Protein AF-A0A974DK75-F1 (afdb_monomer_lite)

Foldseek 3Di:
DKAAPVGDDDDDFWQADPVVVLVVLLVLLVPPDPPDPSPDPSNVVCVVVVHHSVRMDDDQPDADFDPCPDDDDDPGRGGD

Sequence (80 aa):
MLKCPCGIVYVGQTIRKVKERIKEHKGDIRNFKKDTATDTPVSRHFNMNKHHVSQLKWLVLEVVESPHRGATIGSGCPIV

pLDDT: mean 86.63, std 16.77, range [43.75, 97.56]

Structure (mmCIF, N/CA/C/O backbone):
data_AF-A0A974DK75-F1
#
_entry.id   AF-A0A974DK75-F1
#
loop_
_atom_site.group_PDB
_atom_site.id
_atom_site.type_symbol
_atom_site.label_atom_id
_atom_site.label_alt_id
_atom_site.label_comp_id
_atom_site.label_asym_id
_atom_site.label_entity_id
_atom_site.label_seq_id
_atom_site.pdbx_PDB_ins_code
_atom_site.Cartn_x
_atom_site.Cartn_y
_atom_site.Cartn_z
_atom_site.occupancy
_atom_site.B_iso_or_equiv
_atom_site.auth_seq_id
_atom_site.auth_comp_id
_atom_site.auth_asym_id
_atom_site.auth_atom_id
_atom_site.pdbx_PDB_model_num
ATOM 1 N N . MET A 1 1 ? 1.836 -7.542 -4.122 1.00 92.69 1 MET A N 1
ATOM 2 C CA . MET A 1 1 ? 0.483 -7.759 -3.555 1.00 92.69 1 MET A CA 1
ATOM 3 C C . MET A 1 1 ? 0.401 -7.342 -2.091 1.00 92.69 1 MET A C 1
ATOM 5 O O . MET A 1 1 ? 1.369 -7.496 -1.351 1.00 92.69 1 MET A O 1
ATOM 9 N N . LEU A 1 2 ? -0.768 -6.859 -1.673 1.00 95.50 2 LEU A N 1
ATOM 10 C CA . LEU A 1 2 ? -1.147 -6.549 -0.294 1.00 95.50 2 LEU A CA 1
ATOM 11 C C . LEU A 1 2 ? -2.295 -7.470 0.130 1.00 95.50 2 LEU A C 1
ATOM 13 O O . LEU A 1 2 ? -3.258 -7.616 -0.616 1.00 95.50 2 LEU A O 1
ATOM 17 N N . LYS A 1 3 ? -2.218 -8.069 1.317 1.00 95.56 3 LYS A N 1
ATOM 18 C CA . LYS A 1 3 ? -3.226 -8.994 1.846 1.00 95.56 3 LYS A CA 1
ATOM 19 C C . LYS A 1 3 ? -3.856 -8.441 3.124 1.00 95.56 3 LYS A C 1
ATOM 21 O O . LYS A 1 3 ? -3.149 -8.094 4.073 1.00 95.56 3 LYS A O 1
ATOM 26 N N . CYS A 1 4 ? -5.184 -8.401 3.127 1.00 94.44 4 CYS A N 1
ATOM 27 C CA . CYS A 1 4 ? -6.024 -8.081 4.276 1.00 94.44 4 CYS A CA 1
ATOM 28 C C . CYS A 1 4 ? -6.142 -9.283 5.236 1.00 94.44 4 CYS A C 1
ATOM 30 O O . CYS A 1 4 ? -6.151 -10.427 4.765 1.00 94.44 4 CYS A O 1
ATOM 32 N N . PRO A 1 5 ? -6.316 -9.072 6.558 1.00 93.06 5 PRO A N 1
ATOM 33 C CA . PRO A 1 5 ? -6.700 -10.146 7.486 1.00 93.06 5 PRO A CA 1
ATOM 34 C C . PRO A 1 5 ? -8.013 -10.847 7.096 1.00 93.06 5 PRO A C 1
ATOM 36 O O . PRO A 1 5 ? -8.160 -12.039 7.334 1.00 93.06 5 PRO A O 1
ATOM 39 N N . CYS A 1 6 ? -8.920 -10.134 6.429 1.00 94.50 6 CYS A N 1
ATOM 40 C CA . CYS A 1 6 ? -10.184 -10.629 5.888 1.00 94.50 6 CYS A CA 1
ATOM 41 C C . CYS A 1 6 ? -10.053 -11.525 4.639 1.00 94.50 6 CYS A C 1
ATOM 43 O O . CYS A 1 6 ? -11.056 -11.961 4.086 1.00 94.50 6 CYS A O 1
ATOM 45 N N . GLY A 1 7 ? -8.833 -11.774 4.148 1.00 92.38 7 GLY A N 1
ATOM 46 C CA . GLY A 1 7 ? -8.583 -12.648 2.997 1.00 92.38 7 GLY A CA 1
ATOM 47 C C . GLY A 1 7 ? -8.610 -11.958 1.630 1.00 92.38 7 GLY A C 1
ATOM 48 O O . GLY A 1 7 ? -8.109 -12.534 0.668 1.00 92.38 7 GLY A O 1
ATOM 49 N N . ILE A 1 8 ? -9.093 -10.715 1.542 1.00 94.88 8 ILE A N 1
ATOM 50 C CA . ILE A 1 8 ? -9.076 -9.923 0.301 1.00 94.88 8 ILE A CA 1
ATOM 51 C C . ILE A 1 8 ? -7.644 -9.478 -0.034 1.00 94.88 8 ILE A C 1
ATOM 53 O O . ILE A 1 8 ? -6.834 -9.177 0.852 1.00 94.88 8 ILE A O 1
ATOM 57 N N . VAL A 1 9 ? -7.328 -9.435 -1.329 1.00 95.50 9 VAL A N 1
ATOM 58 C CA . VAL A 1 9 ? -6.000 -9.095 -1.850 1.00 95.50 9 VAL A CA 1
ATOM 59 C C . VAL A 1 9 ? -6.090 -7.892 -2.785 1.00 95.50 9 VAL A C 1
ATOM 61 O O . VAL A 1 9 ? -6.986 -7.808 -3.618 1.00 95.50 9 VAL A O 1
ATOM 64 N N . TYR A 1 10 ? -5.127 -6.980 -2.666 1.00 96.19 10 TYR A N 1
ATOM 65 C CA . TYR A 1 10 ? -4.880 -5.911 -3.626 1.00 96.19 10 TYR A CA 1
ATOM 66 C C . TYR A 1 10 ? -3.587 -6.195 -4.394 1.00 96.19 10 TYR A C 1
ATOM 68 O O . TYR A 1 10 ? -2.534 -6.471 -3.804 1.00 96.19 10 TYR A O 1
ATOM 76 N N . VAL A 1 11 ? -3.655 -6.100 -5.716 1.00 94.44 11 VAL A N 1
ATOM 77 C CA . VAL A 1 11 ? -2.503 -6.222 -6.608 1.00 94.44 11 VAL A CA 1
ATOM 78 C C . VAL A 1 11 ? -2.342 -4.896 -7.332 1.00 94.44 11 VAL A C 1
ATOM 80 O O . VAL A 1 11 ? -3.296 -4.356 -7.878 1.00 94.44 11 VAL A O 1
ATOM 83 N N . GLY A 1 12 ? -1.131 -4.358 -7.291 1.00 92.12 12 GLY A N 1
ATOM 84 C CA . GLY A 1 12 ? -0.763 -3.146 -7.998 1.00 92.12 12 GLY A CA 1
ATOM 85 C C . GLY A 1 12 ? 0.696 -3.237 -8.406 1.00 92.12 12 GLY A C 1
ATOM 86 O O . GLY A 1 12 ? 1.465 -3.951 -7.759 1.00 92.12 12 GLY A O 1
ATOM 87 N N . GLN A 1 13 ? 1.029 -2.512 -9.465 1.00 91.00 13 GLN A N 1
ATOM 88 C CA . GLN A 1 13 ? 2.365 -2.433 -10.036 1.00 91.00 13 GLN A CA 1
ATOM 89 C C . GLN A 1 13 ? 3.045 -1.130 -9.602 1.00 91.00 13 GLN A C 1
ATOM 91 O O . GLN A 1 13 ? 2.373 -0.115 -9.382 1.00 91.00 13 GLN A O 1
ATOM 96 N N . THR A 1 14 ? 4.369 -1.124 -9.480 1.00 90.44 14 THR A N 1
ATOM 97 C CA . THR A 1 14 ? 5.132 0.102 -9.197 1.00 90.44 14 THR A CA 1
ATOM 98 C C . THR A 1 14 ? 6.462 0.109 -9.932 1.00 90.44 14 THR A C 1
ATOM 100 O O . THR A 1 14 ? 7.147 -0.881 -9.954 1.00 90.44 14 THR A O 1
ATOM 103 N N . ILE A 1 15 ? 6.908 1.228 -10.499 1.00 88.00 15 ILE A N 1
ATOM 104 C CA . ILE A 1 15 ? 8.307 1.323 -10.974 1.00 88.00 15 ILE A CA 1
ATOM 105 C C . ILE A 1 15 ? 9.270 1.728 -9.850 1.00 88.00 15 ILE A C 1
ATOM 107 O O . ILE A 1 15 ? 10.482 1.620 -9.980 1.00 88.00 15 ILE A O 1
ATOM 111 N N . ARG A 1 16 ? 8.744 2.233 -8.731 1.00 87.12 16 ARG A N 1
ATOM 112 C CA . ARG A 1 16 ? 9.538 2.668 -7.574 1.00 87.12 16 ARG A CA 1
ATOM 113 C C . ARG A 1 16 ? 9.890 1.488 -6.677 1.00 87.12 16 ARG A C 1
ATOM 115 O O . ARG A 1 16 ? 9.261 0.437 -6.745 1.00 87.12 16 ARG A O 1
ATOM 122 N N . LYS A 1 17 ? 10.845 1.686 -5.763 1.00 90.00 17 LYS A N 1
ATOM 123 C CA . LYS A 1 17 ? 11.242 0.675 -4.771 1.00 90.00 17 LYS A CA 1
ATOM 124 C C . LYS A 1 17 ? 10.016 0.174 -4.001 1.00 90.00 17 LYS A C 1
ATOM 126 O O . LYS A 1 17 ? 9.341 0.961 -3.338 1.00 90.00 17 LYS A O 1
ATOM 131 N N . VAL A 1 18 ? 9.788 -1.143 -3.992 1.00 91.38 18 VAL A N 1
ATOM 132 C CA . VAL A 1 18 ? 8.633 -1.762 -3.307 1.00 91.38 18 VAL A CA 1
ATOM 133 C C . VAL A 1 18 ? 8.483 -1.261 -1.873 1.00 91.38 18 VAL A C 1
ATOM 135 O O . VAL A 1 18 ? 7.391 -0.883 -1.464 1.00 91.38 18 VAL A O 1
ATOM 138 N N . LYS A 1 19 ? 9.576 -1.190 -1.102 1.00 92.62 19 LYS A N 1
ATOM 139 C CA . LYS A 1 19 ? 9.530 -0.738 0.300 1.00 92.62 19 LYS A CA 1
ATOM 140 C C . LYS A 1 19 ? 8.955 0.673 0.462 1.00 92.62 19 LYS A C 1
ATOM 142 O O . LYS A 1 19 ? 8.236 0.914 1.430 1.00 92.62 19 LYS A O 1
ATOM 147 N N . GLU A 1 20 ? 9.252 1.582 -0.464 1.00 95.19 20 GLU A N 1
ATOM 148 C CA . GLU A 1 20 ? 8.699 2.939 -0.469 1.00 95.19 20 GLU A CA 1
ATOM 149 C C . GLU A 1 20 ? 7.194 2.886 -0.721 1.00 95.19 20 GLU A C 1
ATOM 151 O O . GLU A 1 20 ? 6.420 3.396 0.085 1.00 95.19 20 GLU A O 1
ATOM 156 N N . ARG A 1 21 ? 6.769 2.137 -1.745 1.00 95.38 21 ARG A N 1
ATOM 157 C CA . ARG A 1 21 ? 5.349 1.968 -2.068 1.00 95.38 21 ARG A CA 1
ATOM 158 C C . ARG A 1 21 ? 4.549 1.332 -0.927 1.00 95.38 21 ARG A C 1
ATOM 160 O O . ARG A 1 21 ? 3.432 1.748 -0.632 1.00 95.38 21 ARG A O 1
ATOM 167 N N . ILE A 1 22 ? 5.124 0.351 -0.233 1.00 95.50 22 ILE A N 1
ATOM 168 C CA . ILE A 1 22 ? 4.5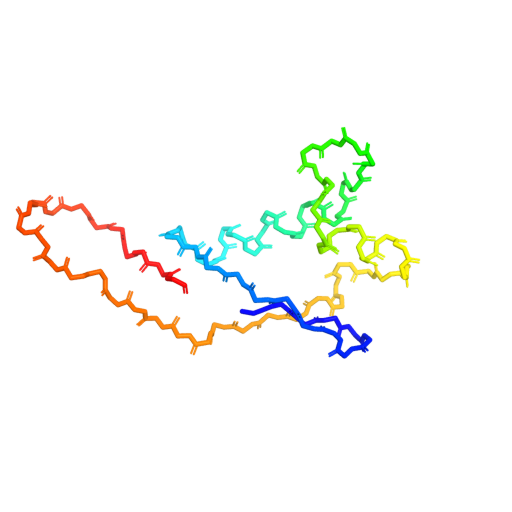11 -0.250 0.960 1.00 95.50 22 ILE A CA 1
ATOM 169 C C . ILE A 1 22 ? 4.413 0.768 2.107 1.00 95.50 22 ILE A C 1
ATOM 171 O O . ILE A 1 22 ? 3.417 0.774 2.834 1.00 95.50 22 ILE A O 1
ATOM 175 N N . LYS A 1 23 ? 5.424 1.628 2.294 1.00 96.62 23 LYS A N 1
ATOM 176 C CA . LYS A 1 23 ? 5.401 2.684 3.318 1.00 96.62 23 LYS A CA 1
ATOM 177 C C . LYS A 1 23 ? 4.294 3.702 3.040 1.00 96.62 23 LYS A C 1
ATOM 179 O O . LYS A 1 23 ? 3.591 4.060 3.982 1.00 96.62 23 LYS A O 1
ATOM 184 N N . GLU A 1 24 ? 4.116 4.107 1.785 1.00 96.12 24 GLU A N 1
ATOM 185 C CA . GLU A 1 24 ? 3.018 4.982 1.350 1.00 96.12 24 GLU A CA 1
ATOM 186 C C . GLU A 1 24 ? 1.659 4.371 1.674 1.00 96.12 24 GLU A C 1
ATOM 188 O O . GLU A 1 24 ? 0.908 4.961 2.439 1.00 96.12 24 GLU A O 1
ATOM 193 N N . HIS A 1 25 ? 1.399 3.134 1.232 1.00 96.25 25 HIS A N 1
ATOM 194 C CA . HIS A 1 25 ? 0.134 2.454 1.524 1.00 96.25 25 HIS A CA 1
ATOM 195 C C . HIS A 1 25 ? -0.156 2.369 3.028 1.00 96.25 25 HIS A C 1
ATOM 197 O O . HIS A 1 25 ? -1.286 2.575 3.466 1.00 96.25 25 HIS A O 1
ATOM 203 N N . LYS A 1 26 ? 0.864 2.098 3.854 1.00 96.62 26 LYS A N 1
ATOM 204 C CA . LYS A 1 26 ? 0.717 2.126 5.318 1.00 96.62 26 LYS A CA 1
ATOM 205 C C . LYS A 1 26 ? 0.409 3.531 5.848 1.00 96.62 26 LYS A C 1
ATOM 207 O O . LYS A 1 26 ? -0.313 3.650 6.836 1.00 96.62 26 LYS A O 1
ATOM 212 N N . GLY A 1 27 ? 0.972 4.571 5.239 1.00 97.56 27 GLY A N 1
ATOM 213 C CA . GLY A 1 27 ? 0.666 5.971 5.533 1.00 97.56 27 GLY A CA 1
ATOM 214 C C . GLY A 1 27 ? -0.776 6.335 5.183 1.00 97.56 27 GLY A C 1
ATOM 215 O O . GLY A 1 27 ? -1.466 6.899 6.029 1.00 97.56 27 GLY A O 1
ATOM 216 N N . ASP A 1 28 ? -1.246 5.935 4.002 1.00 97.50 28 ASP A N 1
ATOM 217 C CA . ASP A 1 28 ? -2.613 6.180 3.531 1.00 97.50 28 ASP A CA 1
ATOM 218 C C . ASP A 1 28 ? -3.648 5.515 4.442 1.00 97.50 28 ASP A C 1
ATOM 220 O O . ASP A 1 28 ? -4.659 6.121 4.779 1.00 97.50 28 ASP A O 1
ATOM 224 N N . ILE A 1 29 ? -3.381 4.281 4.893 1.00 97.19 29 ILE A N 1
ATOM 225 C CA . ILE A 1 29 ? -4.247 3.568 5.847 1.00 97.19 29 ILE A CA 1
ATOM 226 C C . ILE A 1 29 ? -4.316 4.310 7.188 1.00 97.19 29 ILE A C 1
ATOM 228 O O . ILE A 1 29 ? -5.397 4.454 7.751 1.00 97.19 29 ILE A O 1
ATOM 232 N N . ARG A 1 30 ? -3.176 4.775 7.721 1.00 97.00 30 ARG A N 1
ATOM 233 C CA . ARG A 1 30 ? -3.129 5.476 9.019 1.00 97.00 30 ARG A CA 1
ATOM 234 C C . ARG A 1 30 ? -3.811 6.839 8.977 1.00 97.00 30 ARG A C 1
ATOM 236 O O . ARG A 1 30 ? -4.438 7.227 9.953 1.00 97.00 30 ARG A O 1
ATOM 243 N N . ASN A 1 31 ? -3.660 7.554 7.867 1.00 96.88 31 ASN A N 1
ATOM 244 C CA . ASN A 1 31 ? -4.136 8.924 7.695 1.00 96.88 31 ASN A CA 1
ATOM 245 C C . ASN A 1 31 ? -5.355 8.991 6.768 1.00 96.88 31 ASN A C 1
ATOM 247 O O . ASN A 1 31 ? -5.532 9.980 6.051 1.00 96.88 31 ASN A O 1
ATOM 251 N N . PHE A 1 32 ? -6.163 7.929 6.735 1.00 97.38 32 PHE A N 1
ATOM 252 C CA . PHE A 1 32 ? -7.308 7.851 5.842 1.00 97.38 32 PHE A CA 1
ATOM 253 C C . PHE A 1 32 ? -8.271 9.019 6.089 1.00 97.38 32 PHE A C 1
ATOM 255 O O . PHE A 1 32 ? -8.765 9.212 7.202 1.00 97.38 32 PHE A O 1
ATOM 262 N N . LYS A 1 33 ? -8.558 9.774 5.028 1.00 97.00 33 LYS A N 1
ATOM 263 C CA . LYS A 1 33 ? -9.605 10.794 4.988 1.00 97.00 33 LYS A CA 1
ATOM 264 C C . LYS A 1 33 ? -10.346 10.665 3.667 1.00 97.00 33 LYS A C 1
ATOM 266 O O . LYS A 1 33 ? -9.714 10.628 2.611 1.00 97.00 33 LYS A O 1
ATOM 271 N N . LYS A 1 34 ? -11.674 10.599 3.741 1.00 96.12 34 LYS A N 1
ATOM 272 C CA . LYS A 1 34 ? -12.538 10.497 2.565 1.00 96.12 34 LYS A CA 1
ATOM 273 C C . LYS A 1 34 ? -12.333 11.712 1.652 1.00 96.12 34 LYS A C 1
ATOM 275 O O . LYS A 1 34 ? -12.133 12.812 2.164 1.00 96.12 34 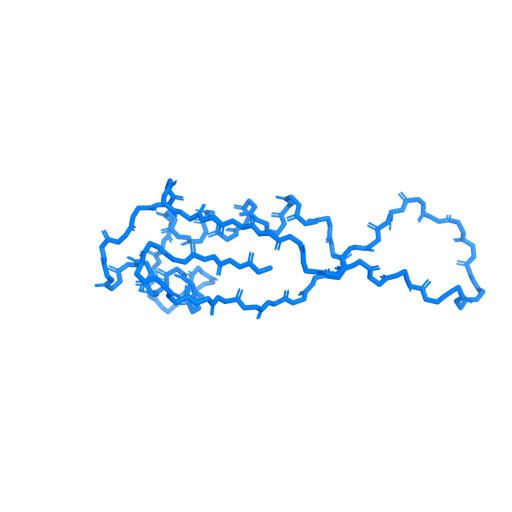LYS A O 1
ATOM 280 N N . ASP A 1 35 ? -12.373 11.491 0.340 1.00 95.31 35 ASP A N 1
ATOM 281 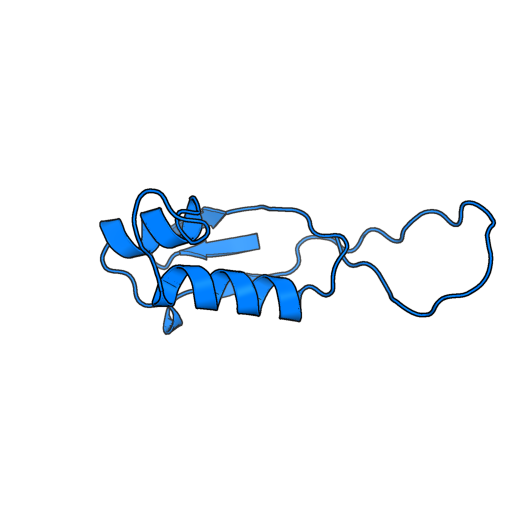C CA . ASP A 1 35 ? -12.263 12.543 -0.682 1.00 95.31 35 ASP A CA 1
ATOM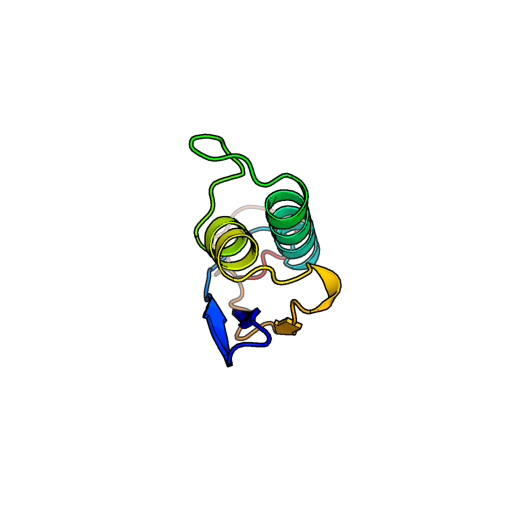 282 C C . ASP A 1 35 ? -10.911 13.294 -0.653 1.00 95.31 35 ASP A C 1
ATOM 284 O O . ASP A 1 35 ? -10.810 14.466 -1.014 1.00 95.31 35 ASP A O 1
ATOM 288 N N . THR A 1 36 ? -9.839 12.614 -0.226 1.00 96.56 36 THR A N 1
ATOM 289 C CA . THR A 1 36 ? -8.464 13.147 -0.237 1.00 96.56 36 THR A CA 1
ATOM 290 C C . THR A 1 36 ? -7.496 12.210 -0.959 1.00 96.56 36 THR A C 1
ATOM 292 O O . THR A 1 36 ? -7.857 11.102 -1.350 1.00 96.56 36 THR A O 1
ATOM 295 N N . ALA A 1 37 ? -6.228 12.612 -1.093 1.00 94.62 37 ALA A N 1
ATOM 296 C CA . ALA A 1 37 ? -5.184 11.772 -1.685 1.00 94.62 37 ALA A CA 1
ATOM 297 C C . ALA A 1 37 ? -4.962 10.440 -0.936 1.00 94.62 37 ALA A C 1
ATOM 299 O O . ALA A 1 37 ? -4.483 9.481 -1.537 1.00 94.62 37 ALA A O 1
ATOM 300 N N . THR A 1 38 ? -5.332 10.357 0.350 1.00 96.75 38 THR A N 1
ATOM 301 C CA . THR A 1 38 ? -5.248 9.109 1.124 1.00 96.75 38 THR A CA 1
ATOM 302 C C . THR A 1 38 ? -6.477 8.219 0.947 1.00 96.75 38 THR A C 1
ATOM 304 O O . THR A 1 38 ? -6.499 7.127 1.512 1.00 96.75 38 THR A O 1
ATOM 307 N N . ASP A 1 39 ? -7.484 8.616 0.156 1.00 97.12 39 ASP A N 1
ATOM 308 C CA . ASP A 1 39 ? -8.670 7.807 -0.170 1.00 97.12 39 ASP A CA 1
ATOM 309 C C . ASP A 1 39 ? -8.387 6.781 -1.282 1.00 97.12 39 ASP A C 1
ATOM 311 O O . ASP A 1 39 ? -8.992 6.742 -2.357 1.00 97.12 39 ASP A O 1
ATOM 315 N N . THR A 1 40 ? -7.424 5.909 -1.010 1.00 96.50 40 THR A N 1
ATOM 316 C CA . THR A 1 40 ? -7.115 4.766 -1.867 1.00 96.50 40 THR A CA 1
ATOM 317 C C . THR A 1 40 ? -8.085 3.609 -1.593 1.00 96.50 40 THR A C 1
ATOM 319 O O . THR A 1 40 ? -8.614 3.490 -0.484 1.00 96.50 40 THR A O 1
ATOM 322 N N . PRO A 1 41 ? -8.280 2.674 -2.543 1.00 95.88 41 PRO A N 1
ATOM 323 C CA . PRO A 1 41 ? -9.093 1.481 -2.302 1.00 95.88 41 PRO A CA 1
ATOM 324 C C . PRO A 1 41 ? -8.649 0.680 -1.068 1.00 95.88 41 PRO A C 1
ATOM 326 O O . PRO A 1 41 ? -9.482 0.162 -0.326 1.00 95.88 41 PRO A O 1
ATOM 329 N N . VAL A 1 42 ? -7.336 0.612 -0.816 1.00 96.12 42 VAL A N 1
ATOM 330 C CA . VAL A 1 42 ? -6.756 -0.134 0.309 1.00 96.12 42 VAL A CA 1
ATOM 331 C C . VAL A 1 42 ? -7.063 0.555 1.638 1.00 96.12 42 VAL A C 1
ATOM 333 O O . VAL A 1 42 ? -7.555 -0.086 2.564 1.00 96.12 42 VAL A O 1
ATOM 336 N N . SER A 1 43 ? -6.804 1.858 1.745 1.00 97.00 43 SER A N 1
ATOM 337 C CA . SER A 1 43 ? -7.052 2.623 2.974 1.00 97.00 43 SER A CA 1
ATOM 338 C C . SER A 1 43 ? -8.541 2.730 3.294 1.00 97.00 43 SER A C 1
ATOM 340 O O . SER A 1 43 ? -8.933 2.504 4.439 1.00 97.00 43 SER A O 1
ATOM 342 N N . ARG A 1 44 ? -9.385 2.951 2.281 1.00 97.44 44 ARG A N 1
ATOM 343 C CA . ARG A 1 44 ? -10.844 2.936 2.424 1.00 97.44 44 ARG A CA 1
ATOM 344 C C . ARG A 1 44 ? -11.355 1.590 2.922 1.00 97.44 44 ARG A C 1
ATOM 346 O O . ARG A 1 44 ? -12.124 1.555 3.880 1.00 97.44 44 ARG A O 1
ATOM 353 N N . HIS A 1 45 ? -10.885 0.487 2.338 1.00 96.94 45 HIS A N 1
ATOM 354 C CA . HIS A 1 45 ? -11.239 -0.857 2.790 1.00 96.94 45 HIS A CA 1
ATOM 355 C C . HIS A 1 45 ? -10.847 -1.091 4.258 1.00 96.94 45 HIS A C 1
ATOM 357 O O . HIS A 1 45 ? -11.671 -1.563 5.043 1.00 96.94 45 HIS A O 1
ATOM 363 N N . PHE A 1 46 ? -9.622 -0.724 4.650 1.00 97.19 46 PHE A N 1
ATOM 364 C CA . PHE A 1 46 ? -9.158 -0.864 6.035 1.00 97.19 46 PHE A CA 1
ATOM 365 C C . PHE A 1 46 ? -9.995 -0.030 7.012 1.00 97.19 46 PHE A C 1
ATOM 367 O O . PHE A 1 46 ? -10.369 -0.531 8.072 1.00 97.19 46 PHE A O 1
ATOM 374 N N . ASN A 1 47 ? -10.349 1.205 6.644 1.00 96.75 47 ASN A N 1
ATOM 375 C CA . ASN A 1 47 ? -11.188 2.069 7.471 1.00 96.75 47 ASN A CA 1
ATOM 376 C C . ASN A 1 47 ? -12.624 1.531 7.626 1.00 96.75 47 ASN A C 1
ATOM 378 O O . ASN A 1 47 ? -13.164 1.531 8.735 1.00 96.75 47 ASN A O 1
ATOM 382 N N . MET A 1 48 ? -13.234 1.046 6.538 1.00 96.56 48 MET A N 1
ATOM 383 C CA . MET A 1 48 ? -14.591 0.481 6.555 1.00 96.56 48 MET A CA 1
ATOM 384 C C . MET A 1 48 ? -14.675 -0.797 7.395 1.00 96.56 48 MET A C 1
ATOM 386 O O . MET A 1 48 ? -15.627 -0.969 8.149 1.00 96.56 48 MET A O 1
ATOM 390 N N . ASN A 1 49 ? -13.659 -1.660 7.315 1.00 96.25 49 ASN A N 1
ATOM 391 C CA . ASN A 1 49 ? -13.627 -2.947 8.019 1.00 96.25 49 ASN A CA 1
ATOM 392 C C . ASN A 1 49 ? -12.931 -2.880 9.391 1.00 96.25 49 ASN A C 1
ATOM 394 O O . ASN A 1 49 ? -12.677 -3.915 10.005 1.00 96.25 49 ASN A O 1
ATOM 398 N N . LYS A 1 50 ? -12.599 -1.672 9.874 1.00 95.31 50 LYS A N 1
ATOM 399 C CA . LYS A 1 50 ? -11.911 -1.434 11.159 1.00 95.31 50 LYS A CA 1
ATOM 400 C C . LYS A 1 50 ? -10.634 -2.269 11.324 1.00 95.31 50 LYS A C 1
ATOM 402 O O . LYS A 1 50 ? -10.307 -2.733 12.414 1.00 95.31 50 LYS A O 1
ATOM 407 N N . HIS A 1 51 ? -9.900 -2.459 10.232 1.00 96.06 51 HIS A N 1
ATOM 408 C CA . HIS A 1 51 ? -8.626 -3.166 10.239 1.00 96.06 51 HIS A CA 1
ATOM 409 C C . HIS A 1 51 ? -7.483 -2.228 10.609 1.00 96.06 51 HIS A C 1
ATOM 411 O O . HIS A 1 51 ? -7.445 -1.064 10.212 1.00 96.06 51 HIS A O 1
ATOM 417 N N . HIS A 1 52 ? -6.505 -2.757 11.336 1.00 95.25 52 HIS A N 1
ATOM 418 C CA . HIS A 1 52 ? -5.318 -2.016 11.719 1.00 95.25 52 HIS A CA 1
ATOM 419 C C . HIS A 1 52 ? -4.181 -2.240 10.720 1.00 95.25 52 HIS A C 1
ATOM 421 O O . HIS A 1 52 ? -3.962 -3.341 10.217 1.00 95.25 52 HIS A O 1
ATOM 427 N N . VAL A 1 53 ? -3.380 -1.201 10.481 1.00 95.69 53 VAL A N 1
ATOM 428 C CA . VAL A 1 53 ? -2.242 -1.243 9.547 1.00 95.69 53 VAL A CA 1
ATOM 429 C C . VAL A 1 53 ? -1.208 -2.328 9.885 1.00 95.69 53 VAL A C 1
ATOM 431 O O . VAL A 1 53 ? -0.516 -2.814 8.992 1.00 95.69 53 VAL A O 1
ATOM 434 N N . SER A 1 54 ? -1.095 -2.741 11.155 1.00 95.44 54 SER A N 1
ATOM 435 C CA . SER A 1 54 ? -0.200 -3.838 11.563 1.00 95.44 54 SER A CA 1
ATOM 436 C C . SER A 1 54 ? -0.632 -5.204 11.021 1.00 95.44 54 SER A C 1
ATOM 438 O O . SER A 1 54 ? 0.196 -6.104 10.924 1.00 95.44 54 SER A O 1
ATOM 440 N N . GLN A 1 55 ? -1.904 -5.356 10.645 1.00 94.75 55 GLN A N 1
ATOM 441 C CA . GLN A 1 55 ? -2.457 -6.593 10.093 1.00 94.75 55 GLN A CA 1
ATOM 442 C C . GLN A 1 55 ? -2.200 -6.723 8.583 1.00 94.75 55 GLN A C 1
ATOM 444 O O . GLN A 1 55 ? -2.407 -7.795 8.016 1.00 94.75 55 GLN A O 1
ATOM 449 N N . LEU A 1 56 ? -1.743 -5.648 7.926 1.00 95.50 56 LEU A N 1
ATOM 450 C CA . LEU A 1 56 ? -1.421 -5.645 6.504 1.00 95.50 56 LEU A CA 1
ATOM 451 C C . LEU A 1 56 ? -0.189 -6.518 6.231 1.00 95.50 56 LEU A C 1
ATOM 453 O O . LEU A 1 56 ? 0.924 -6.200 6.661 1.00 95.50 56 LEU A O 1
ATOM 457 N N . LYS A 1 57 ? -0.375 -7.576 5.441 1.00 96.31 57 LYS A N 1
ATOM 458 C CA . LYS A 1 57 ? 0.720 -8.402 4.913 1.00 96.31 57 LYS A CA 1
ATOM 459 C C . LYS A 1 57 ? 1.000 -8.022 3.463 1.00 96.31 57 LYS A C 1
ATOM 461 O O . LYS A 1 57 ? 0.104 -7.569 2.756 1.00 96.31 57 LYS A O 1
ATOM 466 N N . TRP A 1 58 ? 2.233 -8.200 3.006 1.00 95.88 58 TRP A N 1
ATOM 467 C CA . TRP A 1 58 ? 2.612 -7.909 1.626 1.00 95.88 58 TRP A CA 1
ATOM 468 C C . TRP A 1 58 ? 3.622 -8.929 1.113 1.00 95.88 58 TRP A C 1
ATOM 470 O O . TRP A 1 58 ? 4.349 -9.537 1.896 1.00 95.88 58 TRP A O 1
ATOM 480 N N . LEU A 1 59 ? 3.628 -9.114 -0.202 1.00 95.31 59 LEU A N 1
ATOM 481 C CA . LEU A 1 59 ? 4.521 -10.020 -0.918 1.00 95.31 59 LEU A CA 1
ATOM 482 C C . LEU A 1 59 ? 4.807 -9.434 -2.306 1.00 95.31 59 LEU A C 1
ATOM 484 O O . LEU A 1 59 ? 3.905 -8.861 -2.923 1.00 95.31 59 LEU A O 1
ATOM 488 N N . VAL A 1 60 ? 6.040 -9.565 -2.793 1.00 94.31 60 VAL A N 1
ATOM 489 C CA . VAL A 1 60 ? 6.386 -9.276 -4.196 1.00 94.31 60 VAL A CA 1
ATOM 490 C C . VAL A 1 60 ? 6.011 -10.498 -5.024 1.00 94.31 60 VAL A C 1
ATOM 492 O O . VAL A 1 60 ? 6.413 -11.601 -4.670 1.00 94.31 60 VAL A O 1
ATOM 495 N N . LEU A 1 61 ? 5.195 -10.305 -6.060 1.00 93.56 61 LEU A N 1
ATOM 496 C CA . LEU A 1 61 ? 4.749 -11.407 -6.918 1.00 93.56 61 LEU A CA 1
ATOM 497 C C . LEU A 1 61 ? 5.763 -11.699 -8.017 1.00 93.56 61 LEU A C 1
ATOM 499 O O . LEU A 1 61 ? 6.097 -12.851 -8.256 1.00 93.56 61 LEU A O 1
ATOM 503 N N . GLU A 1 62 ? 6.256 -10.647 -8.656 1.00 90.88 62 GLU A N 1
ATOM 504 C CA . GLU A 1 62 ? 7.150 -10.734 -9.797 1.00 90.88 62 GLU A CA 1
ATOM 505 C C . GLU A 1 62 ? 8.103 -9.541 -9.761 1.00 90.88 62 GLU A C 1
ATOM 507 O O . GLU A 1 62 ? 7.739 -8.477 -9.267 1.00 90.88 62 GLU A O 1
ATOM 512 N N . VAL A 1 63 ? 9.322 -9.727 -10.262 1.00 88.19 63 VAL A N 1
ATOM 513 C CA . VAL A 1 63 ? 10.259 -8.637 -10.535 1.00 88.19 63 VAL A CA 1
ATOM 514 C C . VAL A 1 63 ? 10.589 -8.702 -12.018 1.00 88.19 63 VAL A C 1
ATOM 516 O O . VAL A 1 63 ? 11.399 -9.516 -12.446 1.00 88.19 63 VAL A O 1
ATOM 519 N N . VAL A 1 64 ? 9.927 -7.861 -12.803 1.00 82.62 64 VAL A N 1
ATOM 520 C CA . VAL A 1 64 ? 10.226 -7.659 -14.222 1.00 82.62 64 VAL A CA 1
ATOM 521 C C . VAL A 1 64 ? 11.369 -6.663 -14.335 1.00 82.62 64 VAL A C 1
ATOM 523 O O . VAL A 1 64 ? 11.236 -5.496 -13.957 1.00 82.62 64 VAL A O 1
ATOM 526 N N . GLU A 1 65 ? 12.492 -7.123 -14.875 1.00 74.12 65 GLU A N 1
ATOM 527 C CA . GLU A 1 65 ? 13.588 -6.244 -15.258 1.00 74.12 65 GLU A CA 1
ATOM 52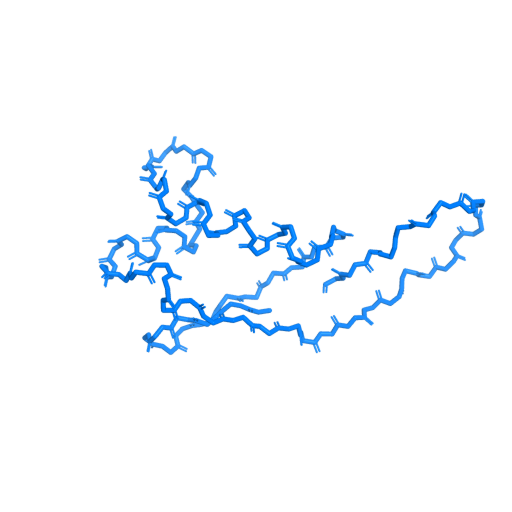8 C C . GLU A 1 65 ? 13.139 -5.366 -16.429 1.00 74.12 65 GLU A C 1
ATOM 530 O O . GLU A 1 65 ? 12.611 -5.850 -17.432 1.00 74.12 65 GLU A O 1
ATOM 535 N N . SER A 1 66 ? 13.327 -4.051 -16.311 1.00 67.38 66 SER A N 1
ATOM 536 C CA . SER A 1 66 ? 13.054 -3.146 -17.424 1.00 67.38 66 SER A CA 1
ATOM 537 C C . SER A 1 66 ? 13.948 -3.535 -18.608 1.00 67.38 66 SER A C 1
ATOM 539 O O . SER A 1 66 ? 15.171 -3.552 -18.429 1.00 67.38 66 SER A O 1
ATOM 541 N N . PRO A 1 67 ? 13.398 -3.803 -19.810 1.00 59.94 67 PRO A N 1
ATOM 542 C CA . PRO A 1 67 ? 14.232 -4.053 -20.971 1.00 59.94 67 PRO A CA 1
ATOM 543 C C . PRO A 1 67 ? 15.161 -2.854 -21.161 1.00 59.94 67 PRO A C 1
ATOM 545 O O . PRO A 1 67 ? 14.692 -1.713 -21.176 1.00 59.94 67 PRO A O 1
ATOM 548 N N . HIS A 1 68 ? 16.464 -3.116 -21.287 1.00 54.31 68 HIS A N 1
ATOM 549 C CA . HIS A 1 68 ? 17.479 -2.120 -21.630 1.00 54.31 68 HIS A CA 1
ATOM 550 C C . HIS A 1 68 ? 17.113 -1.489 -22.989 1.00 54.31 68 HIS A C 1
ATOM 552 O O . HIS A 1 68 ? 17.563 -1.931 -24.043 1.00 54.31 68 HIS A O 1
ATOM 558 N N . ARG A 1 69 ? 16.271 -0.451 -23.003 1.00 60.50 69 ARG A N 1
ATOM 559 C CA . ARG A 1 69 ? 16.214 0.477 -24.136 1.00 60.50 69 ARG A CA 1
ATOM 560 C C . ARG A 1 69 ? 17.431 1.366 -23.965 1.00 60.50 69 ARG A C 1
ATOM 562 O O . ARG A 1 69 ? 17.486 2.121 -23.002 1.00 60.50 69 ARG A O 1
ATOM 569 N N . GLY A 1 70 ? 18.432 1.177 -24.822 1.00 58.34 70 GLY A N 1
ATOM 570 C CA . GLY A 1 70 ? 19.741 1.818 -24.715 1.00 58.34 70 GLY A CA 1
ATOM 571 C C . GLY A 1 70 ? 19.658 3.312 -24.395 1.00 58.34 70 GLY A C 1
ATOM 572 O O . GLY A 1 70 ? 19.370 4.112 -25.276 1.00 58.34 70 GLY A O 1
ATOM 573 N N . ALA A 1 71 ? 19.910 3.661 -23.132 1.00 53.34 71 ALA A N 1
ATOM 574 C CA . ALA A 1 71 ? 20.246 4.997 -22.652 1.00 53.34 71 ALA A CA 1
ATOM 575 C C . ALA A 1 71 ? 20.786 4.889 -21.208 1.00 53.34 71 ALA A C 1
ATOM 577 O O . ALA A 1 71 ? 20.043 4.711 -20.250 1.00 53.34 71 ALA A O 1
ATOM 578 N N . THR A 1 72 ? 22.113 4.919 -21.114 1.00 47.19 72 THR A N 1
ATOM 579 C CA . THR A 1 72 ? 22.996 5.378 -20.025 1.00 47.19 72 THR A CA 1
ATOM 580 C C . THR A 1 72 ? 22.516 5.313 -18.557 1.00 47.19 72 THR A C 1
ATOM 582 O O . THR A 1 72 ? 21.780 6.165 -18.076 1.00 47.19 72 THR A O 1
ATOM 585 N N . ILE A 1 73 ? 23.063 4.320 -17.841 1.00 53.84 73 ILE A N 1
ATOM 586 C CA . ILE A 1 73 ? 23.424 4.226 -16.408 1.00 53.84 73 ILE A CA 1
ATOM 587 C C . ILE A 1 73 ? 22.791 5.261 -15.452 1.00 53.84 73 ILE A C 1
ATOM 589 O O . ILE A 1 73 ? 23.326 6.342 -15.218 1.00 53.84 73 ILE A O 1
ATOM 593 N N . GLY A 1 74 ? 21.733 4.831 -14.767 1.00 43.75 74 GLY A N 1
ATOM 594 C CA . GLY A 1 74 ? 21.298 5.372 -13.483 1.00 43.75 74 GLY A CA 1
ATOM 595 C C . GLY A 1 74 ? 20.816 4.216 -12.615 1.00 43.75 74 GLY A C 1
ATOM 596 O O . GLY A 1 74 ? 19.751 3.655 -12.852 1.00 43.75 74 GLY A O 1
ATOM 597 N N . SER A 1 75 ? 21.634 3.810 -11.649 1.00 48.22 75 SER A N 1
ATOM 598 C CA . SER A 1 75 ? 21.410 2.711 -10.708 1.00 48.22 75 SER A CA 1
ATOM 599 C C . SER A 1 75 ? 20.178 2.942 -9.826 1.00 48.22 75 SER A C 1
ATOM 601 O O . SER A 1 75 ? 20.250 3.368 -8.675 1.00 48.22 75 SER A O 1
ATOM 603 N N . GLY A 1 76 ? 19.011 2.609 -10.356 1.00 49.59 76 GLY A N 1
ATOM 604 C CA . GLY A 1 76 ? 17.783 2.500 -9.592 1.00 49.59 76 GLY A CA 1
ATOM 605 C C . GLY A 1 76 ? 16.971 1.355 -10.145 1.00 49.59 76 GLY A C 1
ATOM 606 O O . GLY A 1 76 ? 16.172 1.588 -11.037 1.00 49.59 76 GLY A O 1
ATOM 607 N N . CYS A 1 77 ? 17.186 0.138 -9.627 1.00 45.44 77 CYS A N 1
ATOM 608 C CA . CYS A 1 77 ? 16.363 -1.021 -9.966 1.00 45.44 77 CYS A CA 1
ATOM 609 C C . CYS A 1 77 ? 14.879 -0.662 -9.776 1.00 45.44 77 CYS A C 1
ATOM 611 O O . CYS A 1 77 ? 14.455 -0.463 -8.627 1.00 45.44 77 CYS A O 1
ATOM 613 N N . PRO A 1 78 ? 14.096 -0.565 -10.862 1.00 47.19 78 PRO A N 1
ATOM 614 C CA . PRO A 1 78 ? 12.659 -0.463 -10.760 1.00 47.19 78 PRO A CA 1
ATOM 615 C C . PRO A 1 78 ? 12.114 -1.866 -10.482 1.00 47.19 78 PRO A C 1
ATOM 617 O O . PRO A 1 78 ? 12.512 -2.829 -11.130 1.00 47.19 78 PRO A O 1
ATOM 620 N N . ILE A 1 79 ? 11.255 -2.002 -9.474 1.00 52.44 79 ILE A N 1
ATOM 621 C CA . ILE A 1 79 ? 10.665 -3.291 -9.095 1.00 52.44 79 ILE A CA 1
ATOM 622 C C . ILE A 1 79 ? 9.160 -3.179 -9.286 1.00 52.44 79 ILE A C 1
ATOM 624 O O . ILE A 1 79 ? 8.522 -2.558 -8.439 1.00 52.44 79 ILE A O 1
ATOM 628 N N . VAL A 1 80 ? 8.651 -3.769 -10.372 1.00 52.38 80 VAL A N 1
ATOM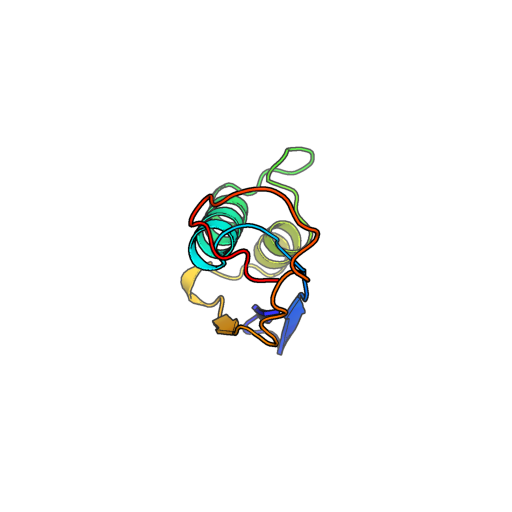 629 C CA . VAL A 1 80 ? 7.222 -3.872 -10.734 1.00 52.38 80 VAL A CA 1
ATOM 630 C C . VAL A 1 80 ? 6.352 -4.536 -9.676 1.00 52.38 80 VAL A C 1
ATOM 632 O O . VAL A 1 80 ? 6.819 -5.456 -8.972 1.00 52.38 80 VAL A O 1
#

Radius of gyration: 14.93 Å; chains: 1; bounding box: 38×26×36 Å

Secondary structure (DSSP, 8-state):
-EE-TTS-EE----SS-HHHHHHHHHHHHHT--TTSTT--HHHHHHHHTT--GGG-EE-----PPPP--S----------

Organism: Xenopus laevis (NCBI:txid8355)